Protein AF-W4L3P4-F1 (afdb_monomer_lite)

Radius of gyration: 20.07 Å; chains: 1; bounding box: 46×42×60 Å

Organism: Entotheonella factor (NCBI:txid1429438)

Structure (mmCIF, N/CA/C/O backbone):
data_AF-W4L3P4-F1
#
_entry.id   AF-W4L3P4-F1
#
loop_
_atom_site.group_PDB
_atom_site.id
_atom_site.type_symbol
_atom_site.label_atom_id
_atom_site.label_alt_id
_atom_site.label_comp_id
_atom_site.label_asym_id
_atom_site.label_entity_id
_atom_site.label_seq_id
_atom_site.pdbx_PDB_ins_code
_atom_site.Cartn_x
_atom_site.Cartn_y
_atom_site.Cartn_z
_atom_site.occupancy
_atom_site.B_iso_or_equiv
_atom_site.auth_seq_id
_atom_site.auth_comp_id
_atom_site.auth_asym_id
_atom_site.auth_atom_id
_atom_site.pdbx_PDB_model_num
ATOM 1 N N . ASN A 1 1 ? 24.116 3.317 -33.909 1.00 75.88 1 ASN A N 1
ATOM 2 C CA . ASN A 1 1 ? 23.591 1.969 -33.584 1.00 75.88 1 ASN A CA 1
ATOM 3 C C . ASN A 1 1 ? 23.910 1.505 -32.163 1.00 75.88 1 ASN A C 1
ATOM 5 O O . ASN A 1 1 ? 22.958 1.322 -31.418 1.00 75.88 1 ASN A O 1
ATOM 9 N N . ALA A 1 2 ? 25.174 1.417 -31.728 1.00 91.12 2 ALA A N 1
ATOM 10 C CA . ALA A 1 2 ? 25.531 0.976 -30.363 1.00 91.12 2 ALA A CA 1
ATOM 11 C C . ALA A 1 2 ? 24.892 1.801 -29.220 1.00 91.12 2 ALA A C 1
ATOM 13 O O . ALA A 1 2 ? 24.341 1.227 -28.287 1.00 91.12 2 ALA A O 1
ATOM 14 N N . LYS A 1 3 ? 24.869 3.140 -29.327 1.00 92.50 3 LYS A N 1
ATOM 15 C CA . LYS A 1 3 ? 24.242 4.020 -28.315 1.00 92.50 3 LYS A CA 1
ATOM 16 C C . LYS A 1 3 ? 22.749 3.732 -28.098 1.00 92.50 3 LYS A C 1
ATOM 18 O O . LYS A 1 3 ? 22.289 3.764 -26.966 1.00 92.50 3 LYS A O 1
ATOM 23 N N . ARG A 1 4 ? 22.014 3.407 -29.170 1.00 91.94 4 ARG A N 1
ATOM 24 C CA . ARG A 1 4 ? 20.582 3.063 -29.111 1.00 91.94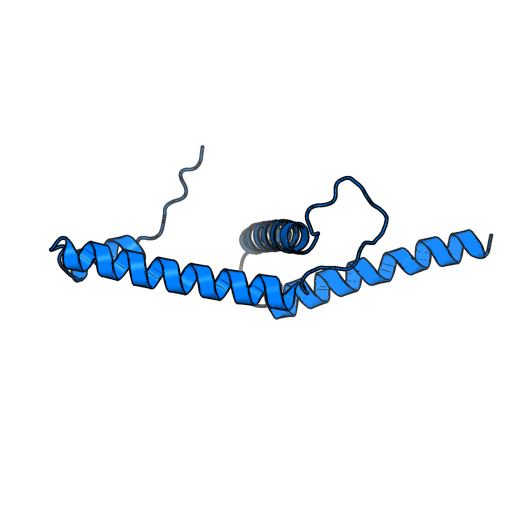 4 ARG A CA 1
ATOM 25 C C . ARG A 1 4 ? 20.351 1.713 -28.432 1.00 91.94 4 ARG A C 1
ATOM 27 O O . ARG A 1 4 ? 19.397 1.549 -27.687 1.00 91.94 4 ARG A O 1
ATOM 34 N N . ILE A 1 5 ? 21.228 0.747 -28.694 1.00 93.00 5 ILE A N 1
ATOM 35 C CA . ILE A 1 5 ? 21.171 -0.570 -28.048 1.00 93.00 5 ILE A CA 1
ATOM 36 C C . ILE A 1 5 ? 21.419 -0.411 -26.547 1.00 93.00 5 ILE A C 1
ATOM 38 O O . ILE A 1 5 ? 20.650 -0.928 -25.745 1.00 93.00 5 ILE A O 1
ATOM 42 N N . LEU A 1 6 ? 22.432 0.376 -26.171 1.00 92.75 6 LEU A N 1
ATOM 43 C CA . LEU A 1 6 ? 22.744 0.646 -24.771 1.00 92.75 6 LEU A CA 1
ATOM 44 C C . LEU A 1 6 ? 21.604 1.386 -24.058 1.00 92.75 6 LEU A C 1
ATOM 46 O O . LEU A 1 6 ? 21.232 0.998 -22.957 1.00 92.75 6 LEU A O 1
ATOM 50 N N . SER A 1 7 ? 21.002 2.400 -24.691 1.00 88.62 7 SER A N 1
ATOM 51 C CA . SER A 1 7 ? 19.876 3.127 -24.092 1.00 88.62 7 SER A CA 1
ATOM 52 C C . SER A 1 7 ? 18.656 2.235 -23.867 1.00 88.62 7 SER A C 1
ATOM 54 O O . SER A 1 7 ? 17.989 2.376 -22.852 1.00 88.62 7 SER A O 1
ATOM 56 N N . ILE A 1 8 ? 18.378 1.298 -24.781 1.00 88.50 8 ILE A N 1
ATOM 57 C CA . ILE A 1 8 ? 17.297 0.316 -24.608 1.00 88.50 8 ILE A CA 1
ATOM 58 C C . ILE A 1 8 ? 17.645 -0.669 -23.488 1.00 88.50 8 ILE A C 1
ATOM 60 O O . ILE A 1 8 ? 16.796 -0.974 -22.658 1.00 88.50 8 ILE A O 1
ATOM 64 N N . TYR A 1 9 ? 18.891 -1.142 -23.429 1.00 88.56 9 TYR A N 1
ATOM 65 C CA . T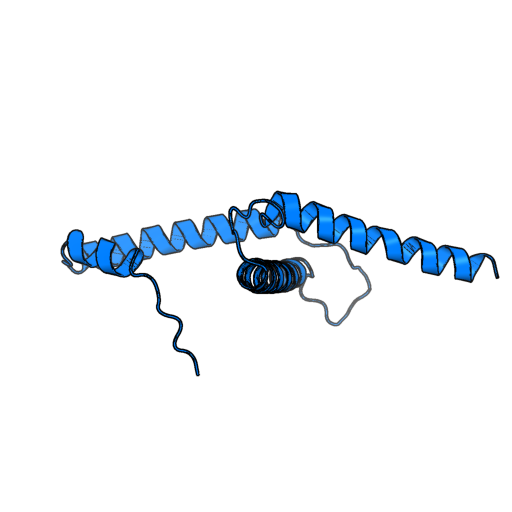YR A 1 9 ? 19.324 -2.089 -22.403 1.00 88.56 9 TYR A CA 1
ATOM 66 C C . TYR A 1 9 ? 19.223 -1.503 -20.987 1.00 88.56 9 TYR A C 1
ATOM 68 O O . TYR A 1 9 ? 18.832 -2.201 -20.056 1.00 88.56 9 TYR A O 1
ATOM 76 N N . LEU A 1 10 ? 19.490 -0.203 -20.829 1.00 88.19 10 LEU A N 1
ATOM 77 C CA . LEU A 1 10 ? 19.341 0.495 -19.549 1.00 88.19 10 LEU A CA 1
ATOM 78 C C . LEU A 1 10 ? 17.887 0.562 -19.050 1.00 88.19 10 LEU A C 1
ATOM 80 O O . LEU A 1 10 ? 17.677 0.652 -17.845 1.00 88.19 10 LEU A O 1
ATOM 84 N N . LEU A 1 11 ? 16.883 0.452 -19.931 1.00 85.38 11 LEU A N 1
ATOM 85 C CA . LEU A 1 11 ? 15.466 0.417 -19.532 1.00 85.38 11 LEU A CA 1
ATOM 86 C C . LEU A 1 11 ? 15.067 -0.888 -18.828 1.00 85.38 11 LEU A C 1
ATOM 88 O O . LEU A 1 11 ? 14.013 -0.939 -18.200 1.00 85.38 11 LEU A O 1
ATOM 92 N N . ARG A 1 12 ? 15.890 -1.940 -18.912 1.00 88.81 12 ARG A N 1
ATOM 93 C CA . ARG A 1 12 ? 15.629 -3.220 -18.240 1.00 88.81 12 ARG A CA 1
ATOM 94 C C . ARG A 1 12 ? 15.756 -3.110 -16.721 1.00 88.81 12 ARG A C 1
ATOM 96 O O . ARG A 1 12 ? 14.954 -3.694 -16.002 1.00 88.81 12 ARG A O 1
ATOM 103 N N . TRP A 1 13 ? 16.759 -2.378 -16.242 1.00 86.88 13 TRP A N 1
ATOM 104 C CA . TRP A 1 13 ? 17.091 -2.329 -14.817 1.00 86.88 13 TRP A CA 1
ATOM 105 C C . TRP A 1 13 ? 15.953 -1.772 -13.941 1.00 86.88 13 TRP A C 1
ATOM 107 O O . TRP A 1 13 ? 15.616 -2.420 -12.953 1.00 86.88 13 TRP A O 1
ATOM 117 N N . PRO A 1 14 ? 15.264 -0.675 -14.326 1.00 82.88 14 PRO A N 1
ATOM 118 C CA . PRO A 1 14 ? 14.087 -0.202 -13.597 1.00 82.88 14 PRO A CA 1
ATOM 119 C C . PRO A 1 14 ? 12.988 -1.257 -13.434 1.00 82.88 14 PRO A C 1
ATOM 121 O O . PRO A 1 14 ? 12.343 -1.302 -12.393 1.00 82.88 14 PRO A O 1
ATOM 124 N N . ILE A 1 15 ? 12.783 -2.123 -14.433 1.00 83.88 15 ILE A N 1
ATOM 125 C CA . ILE A 1 15 ? 11.777 -3.190 -14.362 1.00 83.88 15 ILE A CA 1
ATOM 126 C C . ILE A 1 15 ? 12.156 -4.185 -13.260 1.00 83.88 15 ILE A C 1
ATOM 128 O O . ILE A 1 15 ? 11.317 -4.540 -12.437 1.00 83.88 15 ILE A O 1
ATOM 132 N N . GLU A 1 16 ? 13.419 -4.608 -13.210 1.00 86.56 16 GLU A N 1
ATOM 133 C CA . GLU A 1 16 ? 13.909 -5.545 -12.192 1.00 86.56 16 GLU A CA 1
ATOM 134 C C . GLU A 1 16 ? 13.829 -4.958 -10.784 1.00 86.56 16 GLU A C 1
ATOM 136 O O . GLU A 1 16 ? 13.383 -5.648 -9.869 1.00 86.56 16 GLU A O 1
ATOM 141 N N . THR A 1 17 ? 14.170 -3.676 -10.623 1.00 83.94 17 THR A N 1
ATOM 142 C CA . THR A 1 17 ? 14.041 -2.966 -9.344 1.00 83.94 17 THR A CA 1
ATOM 143 C C . THR A 1 17 ? 12.588 -2.918 -8.871 1.00 83.94 17 THR A C 1
ATOM 145 O O . THR A 1 17 ? 12.318 -3.306 -7.740 1.00 83.94 17 THR A O 1
ATOM 148 N N . VAL A 1 18 ? 11.636 -2.563 -9.745 1.00 84.00 18 VAL A N 1
ATOM 149 C CA . VAL A 1 18 ? 10.197 -2.557 -9.409 1.00 84.00 18 VAL A CA 1
ATOM 150 C C . VAL A 1 18 ? 9.727 -3.939 -8.945 1.00 84.00 18 VAL A C 1
ATOM 152 O O . VAL A 1 18 ? 8.986 -4.047 -7.969 1.00 84.00 18 VAL A O 1
ATOM 155 N N . TYR A 1 19 ? 10.152 -5.013 -9.619 1.00 84.81 19 TYR A N 1
ATOM 156 C CA . TYR A 1 19 ? 9.789 -6.376 -9.220 1.00 84.81 19 TYR A CA 1
ATOM 157 C C . TYR A 1 19 ? 10.421 -6.792 -7.892 1.00 84.81 19 TYR A C 1
ATOM 159 O O . TYR A 1 19 ? 9.757 -7.443 -7.085 1.00 84.81 19 TYR A O 1
ATOM 167 N N . GLN A 1 20 ? 11.691 -6.453 -7.668 1.00 86.56 20 GLN A N 1
ATOM 168 C CA . GLN A 1 20 ? 12.383 -6.765 -6.422 1.00 86.56 20 GLN A CA 1
ATOM 169 C C . GLN A 1 20 ? 11.721 -6.050 -5.241 1.00 86.56 20 GLN A C 1
ATOM 171 O O . GLN A 1 20 ? 11.385 -6.694 -4.248 1.00 86.56 20 GLN A O 1
ATOM 176 N N . ASP A 1 21 ? 11.465 -4.754 -5.388 1.00 86.50 21 ASP A N 1
ATOM 177 C CA . ASP A 1 21 ? 10.818 -3.932 -4.373 1.00 86.50 21 ASP A CA 1
ATOM 178 C C . ASP A 1 21 ? 9.373 -4.375 -4.129 1.00 86.50 21 ASP A C 1
ATOM 180 O O . ASP A 1 21 ? 8.948 -4.516 -2.985 1.00 86.50 21 ASP A O 1
ATOM 184 N N . GLY A 1 22 ? 8.619 -4.672 -5.191 1.00 84.62 22 GLY A N 1
ATOM 185 C CA . GLY A 1 22 ? 7.253 -5.176 -5.077 1.00 84.62 22 GLY A CA 1
ATOM 186 C C . GLY A 1 22 ? 7.170 -6.483 -4.286 1.00 84.62 22 GLY A C 1
ATOM 187 O O . GLY A 1 22 ? 6.266 -6.652 -3.471 1.00 84.62 22 GLY A O 1
ATOM 188 N N . LYS A 1 23 ? 8.124 -7.399 -4.476 1.00 86.44 23 LYS A N 1
ATOM 189 C CA . LYS A 1 23 ? 8.197 -8.638 -3.687 1.00 86.44 23 LYS A CA 1
ATOM 190 C C . LYS A 1 23 ? 8.596 -8.365 -2.240 1.00 86.44 23 LYS A C 1
ATOM 192 O O . LYS A 1 23 ? 7.875 -8.752 -1.332 1.00 86.44 23 LYS A O 1
ATOM 197 N N . GLN A 1 24 ? 9.706 -7.658 -2.029 1.00 86.19 24 GLN A N 1
ATOM 198 C CA . GLN A 1 24 ? 10.300 -7.491 -0.699 1.00 86.19 24 GLN A CA 1
ATOM 199 C C . GLN A 1 24 ? 9.524 -6.540 0.219 1.00 86.19 24 GLN A C 1
ATOM 201 O O . GLN A 1 24 ? 9.554 -6.718 1.433 1.00 86.19 24 GLN A O 1
ATOM 206 N N . LEU A 1 25 ? 8.880 -5.511 -0.334 1.00 85.00 25 LEU A N 1
ATOM 207 C CA . LEU A 1 25 ? 8.253 -4.440 0.447 1.00 85.00 25 LEU A CA 1
ATOM 208 C C . LEU A 1 25 ? 6.725 -4.505 0.439 1.00 85.00 25 LEU A C 1
ATOM 210 O O . LEU A 1 25 ? 6.097 -4.006 1.369 1.00 85.00 25 LEU A O 1
ATOM 214 N N . LEU A 1 26 ? 6.126 -5.079 -0.609 1.00 84.19 26 LEU A N 1
ATOM 215 C CA . LEU A 1 26 ? 4.677 -5.036 -0.841 1.00 84.19 26 LEU A CA 1
ATOM 216 C C . LEU A 1 26 ? 4.027 -6.424 -0.949 1.00 84.19 26 LEU A C 1
ATOM 218 O O . LEU A 1 26 ? 2.821 -6.506 -1.187 1.00 84.19 26 LEU A O 1
ATOM 222 N N . GLY A 1 27 ? 4.793 -7.510 -0.788 1.00 85.00 27 GLY A N 1
ATOM 223 C CA . GLY A 1 27 ? 4.260 -8.874 -0.794 1.00 85.00 27 GLY A CA 1
ATOM 224 C C . GLY A 1 27 ? 3.672 -9.292 -2.146 1.00 85.00 27 GLY A C 1
ATOM 225 O O . GLY A 1 27 ? 2.631 -9.953 -2.209 1.00 85.00 27 GLY A O 1
ATOM 226 N N . LEU A 1 28 ? 4.300 -8.889 -3.259 1.00 83.44 28 LEU A N 1
ATOM 227 C CA . LEU A 1 28 ? 3.843 -9.233 -4.614 1.00 83.44 28 LEU A CA 1
ATOM 228 C C . LEU A 1 28 ? 3.729 -10.754 -4.841 1.00 83.44 28 LEU A C 1
ATOM 230 O O . LEU A 1 28 ? 2.882 -11.191 -5.625 1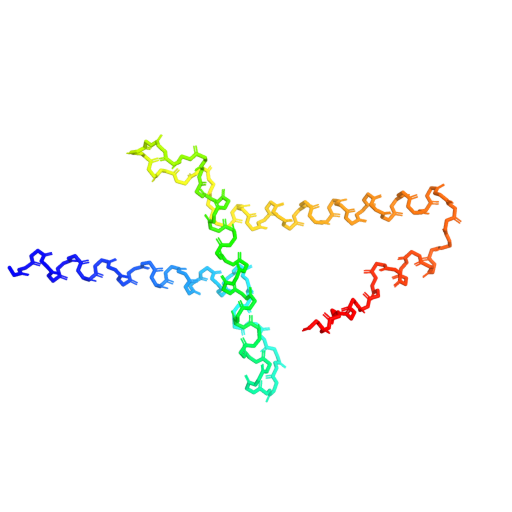.00 83.44 28 LEU A O 1
ATOM 234 N N . ASP A 1 29 ? 4.559 -11.550 -4.167 1.00 82.44 29 ASP A N 1
ATOM 235 C CA . ASP A 1 29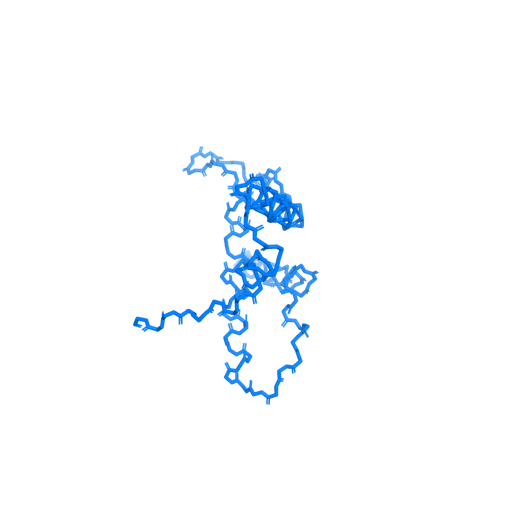 ? 4.582 -13.016 -4.206 1.00 82.44 29 ASP A CA 1
ATOM 236 C C . ASP A 1 29 ? 4.062 -13.693 -2.924 1.00 82.44 29 ASP A C 1
ATOM 238 O O . ASP A 1 29 ? 3.917 -14.913 -2.905 1.00 82.44 29 ASP A O 1
ATOM 242 N N . GLU A 1 30 ? 3.678 -12.931 -1.896 1.00 74.44 30 GLU A N 1
ATOM 243 C CA . GLU A 1 30 ? 3.192 -13.450 -0.603 1.00 74.44 30 GLU A CA 1
ATOM 244 C C . GLU A 1 30 ? 1.687 -13.791 -0.589 1.00 74.44 30 GLU A C 1
ATOM 246 O O . GLU A 1 30 ? 1.047 -13.885 0.460 1.00 74.44 30 GLU A O 1
ATOM 251 N N . TYR A 1 31 ? 1.071 -13.998 -1.753 1.00 68.69 31 TYR A N 1
ATOM 252 C CA . TYR A 1 31 ? -0.357 -14.291 -1.832 1.00 68.69 31 TYR A CA 1
ATOM 253 C C . TYR A 1 31 ? -0.650 -15.795 -1.652 1.00 68.69 31 TYR A C 1
ATOM 255 O O . TYR A 1 31 ? -0.175 -16.649 -2.394 1.00 68.69 31 TYR A O 1
ATOM 263 N N . CYS A 1 32 ? -1.550 -16.135 -0.727 1.00 67.38 32 CYS A N 1
ATOM 264 C CA . CYS A 1 32 ? -2.096 -17.496 -0.567 1.00 67.38 32 CYS A CA 1
ATOM 265 C C . CYS A 1 32 ? -3.441 -17.680 -1.302 1.00 67.38 32 CYS A C 1
ATOM 267 O O . CYS A 1 32 ? -4.336 -18.388 -0.837 1.00 67.38 32 CYS A O 1
ATOM 269 N N . MET A 1 33 ? -3.640 -16.987 -2.426 1.00 71.31 33 MET A N 1
ATOM 270 C CA . MET A 1 33 ? -4.910 -17.003 -3.160 1.00 71.31 33 MET A CA 1
ATOM 271 C C . MET A 1 33 ? -4.973 -18.196 -4.131 1.00 71.31 33 MET A C 1
ATOM 273 O O . MET A 1 33 ? -3.973 -18.590 -4.716 1.00 71.31 33 MET A O 1
ATOM 277 N N . ARG A 1 34 ? -6.159 -18.790 -4.318 1.00 72.25 34 ARG A N 1
ATOM 278 C CA . ARG A 1 34 ? -6.366 -19.961 -5.204 1.00 72.25 34 ARG A CA 1
ATOM 279 C C . ARG A 1 34 ? -6.954 -19.622 -6.580 1.00 72.25 34 ARG A C 1
ATOM 281 O O . ARG A 1 34 ? -7.092 -20.514 -7.409 1.00 72.25 34 ARG A O 1
ATOM 288 N N . THR A 1 35 ? -7.343 -18.367 -6.826 1.00 80.94 35 THR A N 1
ATOM 289 C CA . THR A 1 35 ? -8.081 -17.968 -8.039 1.00 80.94 35 THR A CA 1
ATOM 290 C C . THR A 1 35 ? -7.350 -16.883 -8.824 1.00 80.94 35 THR A C 1
ATOM 292 O O . THR A 1 35 ? -6.866 -15.909 -8.250 1.00 80.94 35 THR A O 1
ATOM 295 N N . ALA A 1 36 ? -7.350 -17.010 -10.156 1.00 81.69 36 ALA A N 1
ATOM 296 C CA . ALA A 1 36 ? -6.718 -16.051 -11.068 1.00 81.69 36 ALA A CA 1
ATOM 297 C C . ALA A 1 36 ? -7.234 -14.614 -10.887 1.00 81.69 36 ALA A C 1
ATOM 299 O O . ALA A 1 36 ? -6.472 -13.651 -10.899 1.00 81.69 36 ALA A O 1
ATOM 300 N N . HIS A 1 37 ? -8.536 -14.479 -10.641 1.00 82.69 37 HIS A N 1
ATOM 301 C CA . HIS A 1 37 ? -9.177 -13.190 -10.408 1.00 82.69 37 HIS A CA 1
ATOM 302 C C . HIS A 1 37 ? -8.699 -12.505 -9.113 1.00 82.69 37 HIS A C 1
ATOM 304 O O . HIS A 1 37 ? -8.579 -11.281 -9.070 1.00 82.69 37 HIS A O 1
ATOM 310 N N . ALA A 1 38 ? -8.384 -13.271 -8.063 1.00 80.50 38 ALA A N 1
ATOM 311 C CA . ALA A 1 38 ? -7.804 -12.714 -6.843 1.00 80.50 38 ALA A CA 1
ATOM 312 C C . ALA A 1 38 ? -6.357 -12.241 -7.064 1.00 80.50 38 ALA A C 1
ATOM 314 O O . ALA A 1 38 ? -5.990 -11.192 -6.539 1.00 80.50 38 ALA A O 1
ATOM 315 N N . PHE A 1 39 ? -5.571 -12.947 -7.892 1.00 82.38 39 PHE A N 1
ATOM 316 C CA . PHE A 1 39 ? -4.218 -12.505 -8.263 1.00 82.38 39 PHE A CA 1
ATOM 317 C C . PHE A 1 39 ? -4.243 -11.174 -8.998 1.00 82.38 39 PHE A C 1
ATOM 319 O O . PHE A 1 39 ? -3.493 -10.271 -8.644 1.00 82.38 39 PHE A O 1
ATOM 326 N N . GLN A 1 40 ? -5.143 -11.024 -9.973 1.00 85.44 40 GLN A N 1
ATOM 327 C CA . GLN A 1 40 ? -5.256 -9.784 -10.735 1.00 85.44 40 GLN A CA 1
ATOM 328 C C . GLN A 1 40 ? -5.536 -8.591 -9.816 1.00 85.44 40 GLN A C 1
ATOM 330 O O . GLN A 1 40 ? -4.865 -7.570 -9.917 1.00 85.44 40 GLN A O 1
ATOM 335 N N . LYS A 1 41 ? -6.480 -8.736 -8.879 1.00 85.75 41 LYS A N 1
ATOM 336 C CA . LYS A 1 41 ? -6.802 -7.676 -7.914 1.00 85.75 41 LYS A CA 1
ATOM 337 C C . LYS A 1 41 ? -5.635 -7.360 -6.983 1.00 85.75 41 LYS A C 1
ATOM 339 O O . LYS A 1 41 ? -5.344 -6.185 -6.776 1.00 85.75 41 LYS A O 1
ATOM 344 N N . HIS A 1 42 ? -4.971 -8.388 -6.450 1.00 86.88 42 HIS A N 1
ATOM 345 C CA . HIS A 1 42 ? -3.795 -8.220 -5.590 1.00 86.88 42 HIS A CA 1
ATOM 346 C C . HIS A 1 42 ? -2.683 -7.468 -6.319 1.00 86.88 42 HIS A C 1
ATOM 348 O O . HIS A 1 42 ? -2.212 -6.443 -5.840 1.00 86.88 42 HIS A O 1
ATOM 354 N N . TRP A 1 43 ? -2.325 -7.910 -7.524 1.00 87.88 43 TRP A N 1
ATOM 355 C CA . TRP A 1 43 ? -1.286 -7.268 -8.326 1.00 87.88 43 TRP A CA 1
ATOM 356 C C . TRP A 1 43 ? -1.639 -5.836 -8.699 1.00 87.88 43 TRP A C 1
ATOM 358 O O . TRP A 1 43 ? -0.793 -4.957 -8.566 1.00 87.88 43 TRP A O 1
ATOM 368 N N . SER A 1 44 ? -2.883 -5.569 -9.108 1.00 88.75 44 SER A N 1
ATOM 369 C CA . SER A 1 44 ? -3.330 -4.199 -9.365 1.00 88.75 44 SER A CA 1
ATOM 370 C C . SER A 1 44 ? -3.155 -3.310 -8.134 1.00 88.75 44 SER A C 1
ATOM 372 O O . SER A 1 44 ? -2.655 -2.197 -8.265 1.00 88.75 44 SER A O 1
ATOM 374 N N . LEU A 1 45 ? -3.497 -3.802 -6.941 1.00 89.44 45 LEU A N 1
ATOM 375 C CA . LEU A 1 45 ? -3.331 -3.046 -5.701 1.00 89.44 45 LEU A CA 1
ATOM 376 C C . LEU A 1 45 ? -1.853 -2.806 -5.365 1.00 89.44 45 LEU A C 1
ATOM 378 O O . LEU A 1 45 ? -1.488 -1.681 -5.031 1.00 89.44 45 LEU A O 1
ATOM 382 N N . VAL A 1 46 ? -1.002 -3.827 -5.504 1.00 88.38 46 VAL A N 1
ATOM 383 C CA . VAL A 1 46 ? 0.447 -3.711 -5.277 1.00 88.38 46 VAL A CA 1
ATOM 384 C C . VAL A 1 46 ? 1.069 -2.681 -6.223 1.00 88.38 46 VAL A C 1
ATOM 386 O O . VAL A 1 46 ? 1.828 -1.826 -5.772 1.00 88.38 46 VAL A O 1
ATOM 389 N N . PHE A 1 47 ? 0.715 -2.689 -7.512 1.00 88.19 47 PHE A N 1
ATOM 390 C CA . PHE A 1 47 ? 1.230 -1.704 -8.472 1.00 88.19 47 PHE A CA 1
ATOM 391 C C . PHE A 1 47 ? 0.741 -0.281 -8.189 1.00 88.19 47 PHE A C 1
ATOM 393 O O . PHE A 1 47 ? 1.504 0.675 -8.351 1.00 88.19 47 PHE A O 1
ATOM 400 N N . VAL A 1 48 ? -0.506 -0.122 -7.736 1.00 90.50 48 VAL A N 1
ATOM 401 C CA . VAL A 1 48 ? -1.029 1.182 -7.304 1.00 90.50 48 VAL A CA 1
ATOM 402 C C . VAL A 1 48 ? -0.275 1.677 -6.069 1.00 90.50 48 VAL A C 1
ATOM 404 O O . VAL A 1 48 ? 0.219 2.802 -6.078 1.00 90.50 48 VAL A O 1
ATOM 407 N N . ALA A 1 49 ? -0.114 0.835 -5.046 1.00 89.56 49 ALA A N 1
ATOM 408 C CA . ALA A 1 49 ? 0.623 1.177 -3.830 1.00 89.56 49 ALA A CA 1
ATOM 409 C C . ALA A 1 49 ? 2.082 1.550 -4.133 1.00 89.56 49 ALA A C 1
ATOM 411 O O . ALA A 1 49 ? 2.563 2.580 -3.664 1.00 89.56 49 ALA A O 1
ATOM 412 N N . TYR A 1 50 ? 2.757 0.770 -4.983 1.00 88.50 50 TYR A N 1
ATOM 413 C CA . TYR A 1 50 ? 4.109 1.069 -5.453 1.00 88.50 50 TYR A CA 1
ATOM 414 C C . TYR A 1 50 ? 4.183 2.438 -6.133 1.00 88.50 50 TYR A C 1
ATOM 416 O O . TYR A 1 50 ? 5.074 3.226 -5.838 1.00 88.50 50 TYR A O 1
ATOM 424 N N . SER A 1 51 ? 3.237 2.743 -7.027 1.00 88.00 51 SER A N 1
ATOM 425 C CA . SER A 1 51 ? 3.223 4.011 -7.767 1.00 88.00 51 SER A CA 1
ATOM 426 C C . SER A 1 51 ? 3.061 5.217 -6.838 1.00 88.00 51 SER A C 1
ATOM 428 O O . SER A 1 51 ? 3.724 6.232 -7.039 1.00 88.00 51 SER A O 1
ATOM 430 N N . LEU A 1 52 ? 2.221 5.095 -5.806 1.00 86.62 52 LEU A N 1
ATOM 431 C CA . LEU A 1 52 ? 2.025 6.134 -4.791 1.00 86.62 52 LEU A CA 1
ATOM 432 C C . LEU A 1 52 ? 3.272 6.314 -3.916 1.00 86.62 52 LEU A C 1
ATOM 434 O O . LEU A 1 52 ? 3.752 7.431 -3.761 1.00 86.62 52 LEU A O 1
ATOM 438 N N . LEU A 1 53 ? 3.859 5.222 -3.421 1.00 85.62 53 LEU A N 1
ATOM 439 C CA . LEU A 1 53 ? 5.093 5.279 -2.627 1.00 85.62 53 LEU A CA 1
ATOM 440 C C . LEU A 1 53 ? 6.267 5.839 -3.433 1.00 85.62 53 LEU A C 1
ATOM 442 O O . LEU A 1 53 ? 7.066 6.624 -2.925 1.00 85.62 53 LEU A O 1
ATOM 446 N N . HIS A 1 54 ? 6.359 5.462 -4.706 1.00 84.38 54 HIS A N 1
ATOM 447 C CA . HIS A 1 54 ? 7.361 5.996 -5.611 1.00 84.38 54 HIS A CA 1
ATOM 448 C C . HIS A 1 54 ? 7.149 7.496 -5.843 1.00 84.38 54 HIS A C 1
ATOM 450 O O . HIS A 1 54 ? 8.125 8.239 -5.892 1.00 84.38 54 HIS A O 1
ATOM 456 N N . LEU A 1 55 ? 5.898 7.963 -5.936 1.00 83.00 55 LEU A N 1
ATOM 457 C CA . LEU A 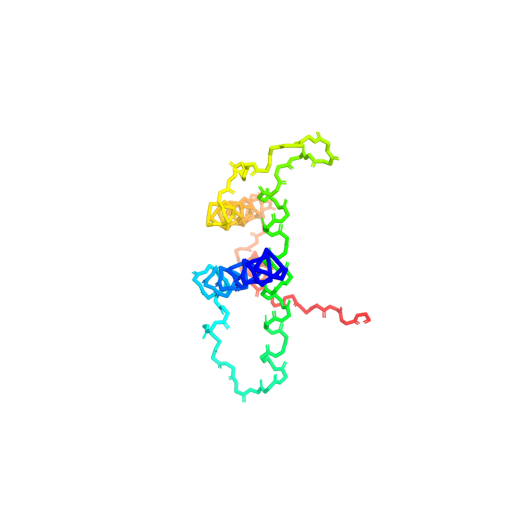1 55 ? 5.593 9.391 -6.011 1.00 83.00 55 LEU A CA 1
ATOM 458 C C . LEU A 1 55 ? 6.049 10.134 -4.750 1.00 83.00 55 LEU A C 1
ATOM 460 O O . LEU A 1 55 ? 6.637 11.200 -4.875 1.00 83.00 55 LEU A O 1
ATOM 464 N N . ASP A 1 56 ? 5.876 9.552 -3.564 1.00 78.88 56 ASP A N 1
ATOM 465 C CA . ASP A 1 56 ? 6.371 10.155 -2.323 1.00 78.88 56 ASP A CA 1
ATOM 466 C C . ASP A 1 56 ? 7.908 10.211 -2.256 1.00 78.88 56 ASP A C 1
ATOM 468 O O . ASP A 1 56 ? 8.476 11.097 -1.615 1.00 78.88 56 ASP A O 1
ATOM 472 N N . CYS A 1 57 ? 8.602 9.249 -2.874 1.00 78.19 57 CYS A N 1
ATOM 473 C CA . CYS A 1 57 ? 10.066 9.235 -2.988 1.00 78.19 57 CYS A CA 1
ATOM 474 C C . CYS A 1 57 ? 10.603 10.283 -3.970 1.00 78.19 57 CYS A C 1
ATOM 476 O O . CYS A 1 57 ? 11.748 10.732 -3.840 1.00 78.19 57 CYS A O 1
ATOM 478 N N . LEU A 1 58 ? 9.794 10.669 -4.958 1.00 72.25 58 LEU A N 1
ATOM 479 C CA . LEU A 1 58 ? 10.086 11.776 -5.854 1.00 72.25 58 LEU A CA 1
ATOM 480 C C . LEU A 1 58 ? 9.810 13.073 -5.085 1.00 72.25 58 LEU A C 1
ATOM 482 O O . LEU A 1 58 ? 8.670 13.499 -4.940 1.00 72.25 58 LEU A O 1
ATOM 486 N N . GLY A 1 59 ? 10.864 13.694 -4.548 1.00 62.25 59 GLY A N 1
ATOM 487 C CA . GLY A 1 59 ? 10.744 14.970 -3.837 1.00 62.25 59 GLY A CA 1
ATOM 488 C C . GLY A 1 59 ? 9.991 16.041 -4.652 1.00 62.25 59 GLY A C 1
ATOM 489 O O . GLY A 1 59 ? 9.857 15.912 -5.872 1.00 62.25 59 GLY A O 1
ATOM 490 N N . PRO A 1 60 ? 9.511 17.127 -4.015 1.00 56.00 60 PRO A N 1
ATOM 491 C CA . PRO A 1 60 ? 8.693 18.151 -4.662 1.00 56.00 60 PRO A CA 1
ATOM 492 C C . PRO A 1 60 ? 9.513 18.916 -5.708 1.00 56.00 60 PRO A C 1
ATOM 494 O O . PRO A 1 60 ? 10.121 19.943 -5.424 1.00 56.00 60 PRO A O 1
ATOM 497 N N . SER A 1 61 ? 9.575 18.406 -6.934 1.00 53.28 61 SER A N 1
ATOM 498 C CA . SER A 1 61 ? 10.256 19.083 -8.028 1.00 53.28 61 SER A CA 1
ATOM 499 C C . SER A 1 61 ? 9.642 18.697 -9.365 1.00 53.28 61 SER A C 1
ATOM 501 O O . SER A 1 61 ? 10.131 17.842 -10.097 1.00 53.28 61 SER A O 1
ATOM 503 N N . LEU A 1 62 ? 8.588 19.430 -9.725 1.00 51.69 62 LEU A N 1
ATOM 504 C CA . LEU A 1 62 ? 8.233 19.662 -11.127 1.00 51.69 62 LEU A CA 1
ATOM 505 C C . LEU A 1 62 ? 9.236 20.611 -11.820 1.00 51.69 62 LEU A C 1
ATOM 507 O O . LEU A 1 62 ? 9.084 20.919 -12.999 1.00 51.69 62 LEU A O 1
ATOM 511 N N . ALA A 1 63 ? 10.267 21.089 -11.114 1.00 48.59 63 ALA A N 1
ATOM 512 C CA . ALA A 1 63 ? 11.238 22.037 -11.636 1.00 48.59 63 ALA A CA 1
ATOM 513 C C . ALA A 1 63 ? 12.577 21.925 -10.893 1.00 48.59 63 ALA A C 1
ATOM 515 O O . ALA A 1 63 ? 12.760 22.597 -9.881 1.00 48.59 63 ALA A O 1
ATOM 516 N N . LYS A 1 64 ? 13.503 21.110 -11.428 1.00 44.59 64 LYS A N 1
ATOM 517 C CA . LYS A 1 64 ? 14.985 21.210 -11.364 1.00 44.59 64 LYS A CA 1
ATOM 518 C C . LYS A 1 64 ? 15.639 19.829 -11.249 1.00 44.59 64 LYS A C 1
ATOM 520 O O . LYS A 1 64 ? 15.681 19.229 -10.184 1.00 44.59 64 LYS A O 1
ATOM 525 N N . THR A 1 65 ? 16.128 19.365 -12.395 1.00 46.06 65 THR A N 1
ATOM 526 C CA . THR A 1 65 ? 17.462 18.814 -12.730 1.00 46.06 65 THR A CA 1
ATOM 527 C C . THR A 1 65 ? 18.317 17.994 -11.749 1.00 46.06 65 THR A C 1
ATOM 529 O O . THR A 1 65 ? 19.430 17.639 -12.129 1.00 46.06 65 THR A O 1
ATOM 532 N N . GLN A 1 66 ? 17.862 17.614 -10.559 1.00 48.41 66 GLN A N 1
ATOM 533 C CA . GLN A 1 66 ? 18.580 16.673 -9.691 1.00 48.41 66 GLN A CA 1
ATOM 534 C C . GLN A 1 66 ? 17.587 15.679 -9.081 1.00 48.41 66 GLN A C 1
ATOM 536 O O . GLN A 1 66 ? 17.048 15.880 -7.997 1.00 48.41 66 GLN A O 1
ATOM 541 N N . PHE A 1 67 ? 17.335 14.596 -9.824 1.00 49.72 67 PHE A N 1
ATOM 542 C CA . PHE A 1 67 ? 16.660 13.385 -9.348 1.00 49.72 67 PHE A CA 1
ATOM 543 C C . PHE A 1 67 ? 17.572 12.655 -8.350 1.00 49.72 67 PHE A C 1
ATOM 545 O O . PHE A 1 67 ? 18.164 11.624 -8.655 1.00 49.72 67 PHE A O 1
ATOM 552 N N . SER A 1 68 ? 17.732 13.207 -7.158 1.00 51.31 68 SER A N 1
ATOM 553 C CA . SER A 1 68 ? 18.155 12.429 -5.995 1.00 51.31 68 SER A CA 1
ATOM 554 C C . SER A 1 68 ? 16.886 12.096 -5.215 1.00 51.31 68 SER A C 1
ATOM 556 O O . SER A 1 68 ? 16.215 13.033 -4.774 1.00 51.31 68 SER A O 1
ATOM 558 N N . PRO A 1 69 ? 16.519 10.808 -5.069 1.00 55.78 69 PRO A N 1
ATOM 559 C CA . PRO A 1 69 ? 15.446 10.413 -4.166 1.00 55.78 69 PRO A CA 1
ATOM 560 C C . PRO A 1 69 ? 15.738 11.013 -2.790 1.00 55.78 69 PRO A C 1
ATOM 562 O O . PRO A 1 69 ? 16.824 10.806 -2.250 1.00 55.78 69 PRO A O 1
ATOM 565 N N . SER A 1 70 ? 14.805 11.787 -2.237 1.00 63.69 70 SER A N 1
ATOM 566 C CA . SER A 1 70 ? 14.962 12.345 -0.885 1.00 63.69 70 SER A CA 1
ATOM 567 C C . SER A 1 70 ? 14.873 11.254 0.186 1.00 63.69 70 SER A C 1
ATOM 569 O O . SER A 1 70 ? 15.376 11.432 1.291 1.00 63.69 70 SER A O 1
ATOM 571 N N . LYS A 1 71 ? 14.250 10.123 -0.167 1.00 72.81 71 LYS A N 1
ATOM 572 C CA . LYS A 1 71 ? 14.111 8.901 0.623 1.00 72.81 71 LYS A CA 1
ATOM 573 C C . LYS A 1 71 ? 14.091 7.685 -0.302 1.00 72.81 71 LYS A C 1
ATOM 575 O O . LYS A 1 71 ? 13.540 7.745 -1.404 1.00 72.81 71 LYS A O 1
ATOM 580 N N . SER A 1 72 ? 14.669 6.575 0.140 1.00 81.75 72 SER A N 1
ATOM 581 C CA . SER A 1 72 ? 14.536 5.287 -0.548 1.00 81.75 72 SER A CA 1
ATOM 582 C C . SER A 1 72 ? 13.098 4.759 -0.457 1.00 81.75 72 SER A C 1
ATOM 584 O O . SER A 1 72 ? 12.354 5.090 0.470 1.00 81.75 72 SER A O 1
ATOM 586 N N . LEU A 1 73 ? 12.701 3.895 -1.395 1.00 81.25 73 LEU A N 1
ATOM 587 C CA . LEU A 1 73 ? 11.366 3.288 -1.390 1.00 81.25 73 LEU A CA 1
ATOM 588 C C . LEU A 1 73 ? 11.108 2.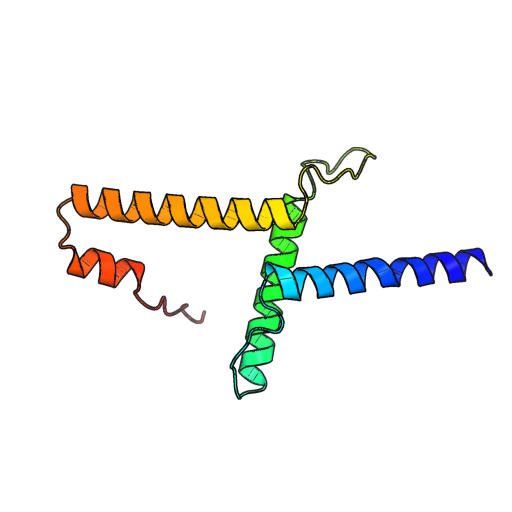454 -0.123 1.00 81.25 73 LEU A C 1
ATOM 590 O O . LEU A 1 73 ? 10.013 2.482 0.440 1.00 81.25 73 LEU A O 1
ATOM 594 N N . GLY A 1 74 ? 12.137 1.767 0.380 1.00 81.06 74 GLY A N 1
ATOM 595 C CA . GLY A 1 74 ? 12.066 1.042 1.649 1.00 81.06 74 GLY A CA 1
ATOM 596 C C . GLY A 1 74 ? 11.841 1.961 2.853 1.00 81.06 74 GLY A C 1
ATOM 597 O O . GLY A 1 74 ? 11.070 1.621 3.748 1.00 81.06 74 GLY A O 1
ATOM 598 N N . GLU A 1 75 ? 12.464 3.141 2.883 1.00 83.31 75 GLU A N 1
ATOM 599 C CA . GLU A 1 75 ? 12.204 4.144 3.926 1.00 83.31 75 GLU A CA 1
ATOM 600 C C . GLU A 1 75 ? 10.786 4.699 3.835 1.00 83.31 75 GLU A C 1
ATOM 602 O O . GLU A 1 75 ? 10.109 4.760 4.858 1.00 83.31 75 GLU A O 1
ATOM 607 N N . ALA A 1 76 ? 10.310 5.026 2.630 1.00 85.19 76 ALA A N 1
ATOM 608 C CA . ALA A 1 76 ? 8.939 5.486 2.425 1.00 85.19 76 ALA A CA 1
ATOM 609 C C . ALA A 1 76 ? 7.914 4.441 2.887 1.00 85.19 76 ALA A C 1
ATOM 611 O O . ALA A 1 76 ? 6.978 4.776 3.609 1.00 85.19 76 ALA A O 1
ATOM 612 N N . THR A 1 77 ? 8.136 3.168 2.547 1.00 84.50 77 THR A N 1
ATOM 613 C CA . THR A 1 77 ? 7.264 2.058 2.958 1.00 84.50 77 THR A CA 1
ATOM 614 C C . THR A 1 77 ? 7.219 1.919 4.481 1.00 84.50 77 THR A C 1
ATOM 616 O O . THR A 1 77 ? 6.140 1.859 5.071 1.00 84.50 77 THR A O 1
ATOM 619 N N . ARG A 1 78 ? 8.384 1.917 5.147 1.00 85.06 78 ARG A N 1
ATOM 620 C CA . ARG A 1 78 ? 8.463 1.830 6.616 1.00 85.06 78 ARG A CA 1
ATOM 621 C C . ARG A 1 78 ? 7.807 3.025 7.300 1.00 85.06 78 ARG A C 1
ATOM 623 O O . ARG A 1 78 ? 7.083 2.836 8.272 1.00 85.06 78 ARG A O 1
ATOM 630 N N . GLN A 1 79 ? 8.037 4.230 6.788 1.00 87.56 79 GLN A N 1
ATOM 631 C CA . GLN A 1 79 ? 7.442 5.453 7.318 1.00 87.56 79 GLN A CA 1
ATOM 632 C C . GLN A 1 79 ? 5.914 5.417 7.206 1.00 87.56 79 GLN A C 1
ATOM 634 O O . GLN A 1 79 ? 5.222 5.725 8.174 1.00 87.56 79 GLN A O 1
ATOM 639 N N . GLN A 1 80 ? 5.384 4.983 6.058 1.00 86.88 80 GLN A N 1
ATOM 640 C CA . GLN A 1 80 ? 3.944 4.850 5.863 1.00 86.88 80 GLN A CA 1
ATOM 641 C C . GLN A 1 80 ? 3.341 3.822 6.828 1.00 86.88 80 GLN A C 1
ATOM 643 O O . GLN A 1 80 ? 2.314 4.089 7.450 1.00 86.88 80 GLN A O 1
ATOM 648 N N . ALA A 1 81 ? 3.997 2.672 7.012 1.00 85.62 81 ALA A N 1
ATOM 649 C CA . ALA A 1 81 ? 3.559 1.662 7.972 1.00 85.62 81 ALA A CA 1
ATOM 650 C C . ALA A 1 81 ? 3.545 2.200 9.415 1.00 85.62 81 ALA A C 1
ATOM 652 O O . ALA A 1 81 ? 2.577 1.987 10.143 1.00 85.62 81 ALA A O 1
ATOM 653 N N . GLN A 1 82 ? 4.583 2.937 9.819 1.00 89.50 82 GLN A N 1
ATOM 654 C CA . GLN A 1 82 ? 4.655 3.565 11.142 1.00 89.50 82 GLN A CA 1
ATOM 655 C C . GLN A 1 82 ? 3.544 4.598 11.354 1.00 89.50 82 GLN A C 1
ATOM 657 O O . GLN A 1 82 ? 2.901 4.576 12.401 1.00 89.50 82 GLN A O 1
ATOM 662 N N . SER A 1 83 ? 3.281 5.450 10.358 1.00 90.00 83 SER A N 1
ATOM 663 C CA . SER A 1 83 ? 2.203 6.444 10.419 1.00 90.00 83 SER A CA 1
ATOM 664 C C . SER A 1 83 ? 0.840 5.779 10.597 1.00 90.00 83 SER A C 1
ATOM 666 O O . SER A 1 83 ? 0.063 6.194 11.447 1.00 90.00 83 SER A O 1
ATOM 668 N N . LEU A 1 84 ? 0.569 4.700 9.855 1.00 89.12 84 LEU A N 1
ATOM 669 C CA . LEU A 1 84 ? -0.689 3.959 9.970 1.00 89.12 84 LEU A CA 1
ATOM 670 C C . LEU A 1 84 ? -0.864 3.317 11.351 1.00 89.12 84 LEU A C 1
ATOM 672 O O . LEU A 1 84 ? -1.962 3.336 11.902 1.00 89.12 84 LEU A O 1
ATOM 676 N N . ILE A 1 85 ? 0.207 2.761 11.926 1.00 89.69 85 ILE A N 1
ATOM 677 C CA . ILE A 1 85 ? 0.173 2.202 13.285 1.00 89.69 85 ILE A CA 1
ATOM 678 C C . ILE A 1 85 ? -0.087 3.309 14.311 1.00 89.69 85 ILE A C 1
ATOM 680 O O . ILE A 1 85 ? -0.888 3.120 15.224 1.00 89.69 85 ILE A O 1
ATOM 684 N N . GLN A 1 86 ? 0.559 4.465 14.163 1.00 93.62 86 GLN A N 1
ATOM 685 C CA . GLN A 1 86 ? 0.345 5.603 15.050 1.00 93.62 86 GLN A CA 1
ATOM 686 C C . GLN A 1 86 ? -1.103 6.106 14.979 1.00 93.62 86 GLN A C 1
ATOM 688 O O . GLN A 1 86 ? -1.739 6.258 16.021 1.00 93.62 86 GLN A O 1
ATOM 693 N N . ASP A 1 87 ? -1.640 6.296 13.774 1.00 91.00 87 ASP A N 1
ATOM 694 C CA . ASP A 1 87 ? -3.024 6.730 13.565 1.00 91.00 87 ASP A CA 1
ATOM 695 C C . ASP A 1 87 ? -4.021 5.723 14.142 1.00 91.00 87 ASP A C 1
ATOM 697 O O . ASP A 1 87 ? -5.010 6.115 14.763 1.00 91.00 87 ASP A O 1
ATOM 701 N N . LEU A 1 88 ? -3.745 4.423 14.002 1.00 90.62 88 LEU A N 1
ATOM 702 C CA . LEU A 1 88 ? -4.549 3.363 14.607 1.00 90.62 88 LEU A CA 1
ATOM 703 C C . LEU A 1 88 ? -4.576 3.481 16.137 1.00 90.62 88 LEU A C 1
ATOM 705 O O . LEU A 1 88 ? -5.651 3.430 16.735 1.00 90.62 88 LEU A O 1
ATOM 709 N N . ILE A 1 89 ? -3.410 3.660 16.766 1.00 93.38 89 ILE A N 1
ATOM 710 C CA . ILE A 1 89 ? -3.287 3.806 18.223 1.00 93.38 89 ILE A CA 1
ATOM 711 C C . ILE A 1 89 ? -4.031 5.055 18.703 1.00 93.38 89 ILE A C 1
ATOM 713 O O . ILE A 1 89 ? -4.789 4.977 19.668 1.00 93.38 89 ILE A O 1
ATOM 717 N N . LEU A 1 90 ? -3.848 6.192 18.027 1.00 94.38 90 LEU A N 1
ATOM 718 C CA . LEU A 1 90 ? -4.513 7.446 18.385 1.00 94.38 90 LEU A CA 1
ATOM 719 C C . LEU A 1 90 ? -6.031 7.353 18.209 1.00 94.38 90 LEU A C 1
ATOM 721 O O . LEU A 1 90 ? -6.772 7.780 19.089 1.00 94.38 90 LEU A O 1
ATOM 725 N N . THR A 1 91 ? -6.495 6.735 17.122 1.00 90.56 91 THR A N 1
ATOM 726 C CA . THR A 1 91 ? -7.927 6.517 16.875 1.00 90.56 91 THR A CA 1
ATOM 727 C C . THR A 1 91 ? -8.544 5.643 17.964 1.00 90.56 91 THR A C 1
ATOM 729 O O . THR A 1 91 ? -9.586 5.992 18.516 1.00 90.56 91 THR A O 1
ATOM 732 N N . ALA A 1 92 ? -7.888 4.532 18.318 1.00 91.88 92 ALA A N 1
ATOM 733 C CA . ALA A 1 92 ? -8.339 3.667 19.403 1.00 91.88 92 ALA A CA 1
ATOM 734 C C . ALA A 1 92 ? -8.355 4.413 20.745 1.00 91.88 92 ALA A C 1
ATOM 736 O O . ALA A 1 92 ? -9.307 4.293 21.511 1.00 91.88 92 ALA A O 1
ATOM 737 N N . HIS A 1 93 ? -7.320 5.210 21.019 1.00 92.81 93 HIS A N 1
ATOM 738 C CA . HIS A 1 93 ? -7.231 5.986 22.249 1.00 92.81 93 HIS A CA 1
ATOM 739 C C . HIS A 1 93 ? -8.360 7.013 22.368 1.00 92.81 93 HIS A C 1
ATOM 741 O O . HIS A 1 93 ? -8.988 7.094 23.422 1.00 92.81 93 HIS A O 1
ATOM 747 N N . HIS A 1 94 ? -8.632 7.770 21.303 1.00 93.56 94 HIS A N 1
ATOM 748 C CA . HIS A 1 94 ? -9.705 8.763 21.289 1.00 93.56 94 HIS A CA 1
ATOM 749 C C . HIS A 1 94 ? -11.070 8.104 21.510 1.00 93.56 94 HIS A C 1
ATOM 751 O O . HIS A 1 94 ? -11.799 8.521 22.401 1.00 93.56 94 HIS A O 1
ATOM 757 N N . ALA A 1 95 ? -11.357 7.008 20.803 1.00 90.44 95 ALA A N 1
ATOM 758 C CA . ALA A 1 95 ? -12.610 6.270 20.953 1.00 90.44 95 ALA A CA 1
ATOM 759 C C . ALA A 1 95 ? -12.843 5.773 22.395 1.00 90.44 95 ALA A C 1
ATOM 761 O O . ALA A 1 95 ? -13.954 5.846 22.918 1.00 90.44 95 ALA A O 1
ATOM 762 N N . LEU A 1 96 ? -11.784 5.312 23.068 1.00 92.75 96 LEU A N 1
ATOM 763 C CA . LEU A 1 96 ? -11.860 4.888 24.469 1.00 92.75 96 LEU A CA 1
ATOM 764 C C . LEU A 1 96 ? -12.031 6.068 25.436 1.00 92.75 96 LEU A C 1
ATOM 766 O O . LEU A 1 96 ? -12.775 5.950 26.408 1.00 92.75 96 LEU A O 1
ATOM 770 N N . ASN A 1 97 ? -11.372 7.203 25.180 1.00 94.00 97 ASN A N 1
ATOM 771 C CA . ASN A 1 97 ? -11.550 8.418 25.983 1.00 94.00 97 ASN A CA 1
ATOM 772 C C . ASN A 1 97 ? -12.971 8.984 25.862 1.00 94.00 97 ASN A C 1
ATOM 774 O O . ASN A 1 97 ? -13.495 9.516 26.838 1.00 94.00 97 ASN A O 1
ATOM 778 N N . ASP A 1 98 ? -13.599 8.823 24.698 1.00 92.44 98 ASP A N 1
ATOM 779 C CA . ASP A 1 98 ? -14.980 9.237 24.436 1.00 92.44 98 ASP A CA 1
ATOM 780 C C . ASP A 1 98 ? -16.017 8.298 25.091 1.00 92.44 98 ASP A C 1
ATOM 782 O O . ASP A 1 98 ? -17.224 8.517 24.982 1.00 92.44 98 ASP A O 1
ATOM 786 N N . GLY A 1 99 ? -15.561 7.267 25.814 1.00 91.50 99 GLY A N 1
ATOM 787 C CA . GLY A 1 99 ? -16.406 6.352 26.576 1.00 91.50 99 GLY A CA 1
ATOM 788 C C . GLY A 1 99 ? -17.013 5.220 25.750 1.00 91.50 99 GLY A C 1
ATOM 789 O O . GLY A 1 99 ? -17.920 4.547 26.243 1.00 91.50 99 GLY A O 1
ATOM 790 N N . GLN A 1 100 ? -16.533 4.985 24.521 1.00 90.50 100 GLN A N 1
ATOM 791 C CA . GLN A 1 100 ? -16.967 3.822 23.751 1.00 90.50 100 GLN A CA 1
ATOM 792 C C . GLN A 1 100 ? -16.530 2.527 24.434 1.00 90.50 100 GLN A C 1
ATOM 794 O O . GLN A 1 100 ? -15.424 2.409 24.973 1.00 90.50 100 GLN A O 1
ATOM 799 N N . GLU A 1 101 ? -17.397 1.519 24.379 1.00 91.62 101 GLU A N 1
ATOM 800 C CA . GLU A 1 101 ? -17.062 0.199 24.887 1.00 91.62 101 GLU A CA 1
ATOM 801 C C . GLU A 1 101 ? -15.948 -0.416 24.029 1.00 91.62 101 GLU A C 1
ATOM 803 O O . GLU A 1 101 ? -15.970 -0.341 22.799 1.00 91.62 101 GLU A O 1
ATOM 808 N N . ILE A 1 102 ? -14.983 -1.084 24.668 1.00 90.25 102 ILE A N 1
ATOM 809 C CA . ILE A 1 102 ? -13.849 -1.728 23.985 1.00 90.25 102 ILE A CA 1
ATOM 810 C C . ILE A 1 102 ? -14.340 -2.633 22.841 1.00 90.25 102 ILE A C 1
ATOM 812 O O . ILE A 1 102 ? -13.759 -2.632 21.756 1.00 90.25 102 ILE A O 1
ATOM 816 N N . ALA A 1 103 ? -15.436 -3.367 23.051 1.00 89.88 103 ALA A N 1
ATOM 817 C CA . ALA A 1 103 ? -16.029 -4.228 22.033 1.00 89.88 103 ALA A CA 1
ATOM 818 C C . ALA A 1 103 ? -16.435 -3.460 20.759 1.00 89.88 103 ALA A C 1
ATOM 820 O O . ALA A 1 103 ? -16.203 -3.946 19.652 1.00 89.88 103 ALA A O 1
ATOM 821 N N . GLU A 1 104 ? -16.982 -2.252 20.901 1.00 87.62 104 GLU A N 1
ATOM 822 C CA . GLU A 1 104 ? -17.411 -1.400 19.789 1.00 87.62 104 GLU A CA 1
ATOM 823 C C . GLU A 1 104 ? -16.216 -0.787 19.043 1.00 87.62 104 GLU A C 1
ATOM 825 O O . GLU A 1 104 ? -16.197 -0.747 17.809 1.00 87.62 104 GLU A O 1
ATOM 830 N N . VAL A 1 105 ? -15.168 -0.393 19.774 1.00 88.75 105 VAL A N 1
ATOM 831 C CA . VAL A 1 105 ? -13.916 0.104 19.182 1.00 88.75 105 VAL A CA 1
ATOM 832 C C . VAL A 1 105 ? -13.260 -0.984 18.333 1.00 88.75 105 VAL A C 1
ATOM 834 O O . VAL A 1 105 ? -12.933 -0.754 17.169 1.00 88.75 105 VAL A O 1
ATOM 837 N N . PHE A 1 106 ? -13.128 -2.203 18.865 1.00 88.12 106 PHE A N 1
ATOM 838 C CA . PHE A 1 106 ? -12.591 -3.336 18.106 1.00 88.12 106 PHE A CA 1
ATOM 839 C C . PHE A 1 106 ? -13.485 -3.702 16.918 1.00 88.12 106 PHE A C 1
ATOM 841 O O . PHE A 1 106 ? -12.972 -3.941 15.823 1.00 88.12 106 PHE A O 1
ATOM 848 N N . ALA A 1 107 ? -14.809 -3.698 17.096 1.00 87.88 107 ALA A N 1
ATOM 849 C CA . ALA A 1 107 ? -15.738 -3.933 15.998 1.00 87.88 107 ALA A CA 1
ATOM 850 C C . ALA A 1 107 ? -15.543 -2.908 14.874 1.00 87.88 107 ALA A C 1
ATOM 852 O O . ALA A 1 107 ? -15.540 -3.292 13.713 1.00 87.88 107 ALA A O 1
ATOM 853 N N . THR A 1 108 ? -15.307 -1.638 15.201 1.00 86.81 108 THR A N 1
ATOM 854 C CA . THR A 1 108 ? -15.106 -0.565 14.216 1.00 86.81 108 THR A CA 1
ATOM 855 C C . THR A 1 108 ? -13.739 -0.643 13.531 1.00 86.81 108 THR A C 1
ATOM 857 O O . THR A 1 108 ? -13.651 -0.504 12.311 1.00 86.81 108 THR A O 1
ATOM 860 N N . LEU A 1 109 ? -12.668 -0.901 14.287 1.00 85.31 109 LEU A N 1
ATOM 861 C CA . LEU A 1 109 ? -11.300 -0.985 13.760 1.00 85.31 109 LEU A CA 1
ATOM 862 C C . LEU A 1 109 ? -11.092 -2.194 12.843 1.00 85.31 109 LEU A C 1
ATOM 864 O O . LEU A 1 109 ? -10.400 -2.095 11.830 1.00 85.31 109 LEU A O 1
ATOM 868 N N . PHE A 1 110 ? -11.705 -3.326 13.189 1.00 83.38 110 PHE A N 1
ATOM 869 C CA . PHE A 1 110 ? -11.585 -4.580 12.446 1.00 83.38 110 PHE A CA 1
ATOM 870 C C . PHE A 1 110 ? -12.825 -4.904 11.612 1.00 83.38 110 PHE A C 1
ATOM 872 O O . PHE A 1 110 ? -12.874 -5.964 10.978 1.00 83.38 110 PHE A O 1
ATOM 879 N N . ALA A 1 111 ? -13.813 -4.002 11.563 1.00 81.88 111 ALA A N 1
ATOM 880 C CA . ALA A 1 111 ? -14.913 -4.111 10.621 1.00 81.88 111 ALA A CA 1
ATOM 881 C C . ALA A 1 111 ? -14.313 -4.242 9.228 1.00 81.88 111 ALA A C 1
ATOM 883 O O . ALA A 1 111 ? -13.601 -3.362 8.736 1.00 81.88 111 ALA A O 1
ATOM 884 N N . LYS A 1 112 ? -14.614 -5.361 8.570 1.00 57.66 112 LYS A N 1
ATOM 885 C CA . LYS A 1 112 ? -14.293 -5.544 7.163 1.00 57.66 112 LYS A CA 1
ATOM 886 C C . LYS A 1 112 ? -14.993 -4.417 6.414 1.00 57.66 112 LYS A C 1
ATOM 888 O O . LYS A 1 112 ? -16.204 -4.489 6.215 1.00 57.66 112 LYS A O 1
ATOM 893 N N . ARG A 1 113 ? -14.252 -3.372 6.025 1.00 54.84 113 ARG A N 1
ATOM 894 C CA . ARG A 1 113 ? -14.785 -2.307 5.174 1.00 54.84 113 ARG A CA 1
ATOM 895 C C . ARG A 1 113 ? -15.274 -2.982 3.900 1.00 54.84 113 ARG A C 1
ATOM 897 O O . ARG A 1 113 ? -14.478 -3.400 3.059 1.00 54.84 113 ARG A O 1
ATOM 904 N N . GLN A 1 114 ? -16.585 -3.161 3.787 1.00 43.81 114 GLN A N 1
ATOM 905 C CA . GLN A 1 114 ? -17.207 -3.462 2.514 1.00 43.81 114 GLN A CA 1
ATOM 906 C C . GLN A 1 114 ? -16.975 -2.213 1.674 1.00 43.81 114 GLN A C 1
ATOM 908 O O . GLN A 1 114 ? -17.603 -1.182 1.886 1.00 43.81 114 GLN A O 1
ATOM 913 N N . VAL A 1 115 ? -15.977 -2.266 0.795 1.00 45.09 115 VAL A N 1
ATOM 914 C CA . VAL A 1 115 ? -15.806 -1.246 -0.233 1.00 45.09 115 VAL A CA 1
ATOM 915 C C . VAL A 1 115 ? -17.102 -1.260 -1.036 1.00 45.09 115 VAL A C 1
ATOM 917 O O . VAL A 1 115 ? -17.390 -2.253 -1.705 1.00 45.09 115 VAL A O 1
ATOM 920 N N . CYS A 1 116 ? -17.909 -0.205 -0.898 1.00 36.91 116 CYS A N 1
ATOM 921 C CA . CYS A 1 116 ? -19.061 0.027 -1.757 1.00 36.91 116 CYS A CA 1
ATOM 922 C C . CYS A 1 116 ? -18.586 -0.066 -3.206 1.00 36.91 116 CYS A C 1
ATOM 924 O O . CYS A 1 116 ? -17.749 0.724 -3.643 1.00 36.91 116 CYS A O 1
ATOM 926 N N . SER A 1 117 ? -19.102 -1.048 -3.938 1.00 33.16 117 SER A N 1
ATOM 927 C CA . SER A 1 117 ? -19.063 -1.041 -5.391 1.00 33.16 117 SER A CA 1
ATOM 928 C C . SER A 1 117 ? -19.939 0.118 -5.865 1.00 33.16 117 SER A C 1
ATOM 930 O O . SER A 1 117 ? -21.163 0.035 -5.750 1.00 33.16 117 SER A O 1
ATOM 932 N N . ALA A 1 118 ? -19.305 1.201 -6.309 1.00 34.09 118 ALA A N 1
ATOM 933 C CA . ALA A 1 118 ? -19.932 2.189 -7.180 1.00 34.09 118 ALA A CA 1
ATOM 934 C C . ALA A 1 118 ? -19.936 1.666 -8.621 1.00 34.09 118 ALA A C 1
ATOM 936 O O . ALA A 1 118 ? -18.955 0.973 -8.988 1.00 34.09 118 ALA A O 1
#

Secondary structure (DSSP, 8-state):
-HHHHHHHHHTHHHHHHHHHHHHHHH-SS-----SHHHHHHHHHHHHHHHHHHHHHHS-S-SS-S----SS-HHHHHHHHHHHHHHHHHHHHHHHHHTT--HHHHHHHHHS-------

Sequence (118 aa):
NAKRILSIYLLRWPIETVYQDGKQLLGLDEYCMRTAHAFQKHWSLVFVAYSLLHLDCLGPSLAKTQFSPSKSLGEATRQQAQSLIQDLILTAHHALNDGQEIAEVFATLFAKRQVCSA

pLDDT: mean 80.1, std 14.81, range [33.16, 94.38]

Foldseek 3Di:
DVVVVVVVVVVVVVVVVLVVCLCPQVVLPVDPDDDPVVNVVSNVVSVVVLVVLVVVQQPPPPDDDDPDRPDDSNRSSVVVVVVVVVVLVVQLVVCVVVVHDNVVSCCVSPVPPPPDDD

InterPro domains:
  IPR002559 Transposase IS4-like domain [PF01609] (3-52)
  IPR012337 Ribonuclease H-like superfamily [SSF53098] (2-55)